Protein AF-A0A6I6WC99-F1 (afdb_monomer_lite)

Secondary structure (DSSP, 8-state):
------------PPPGGGSSGGGSTT-HHHHHHHHHHHHHHTS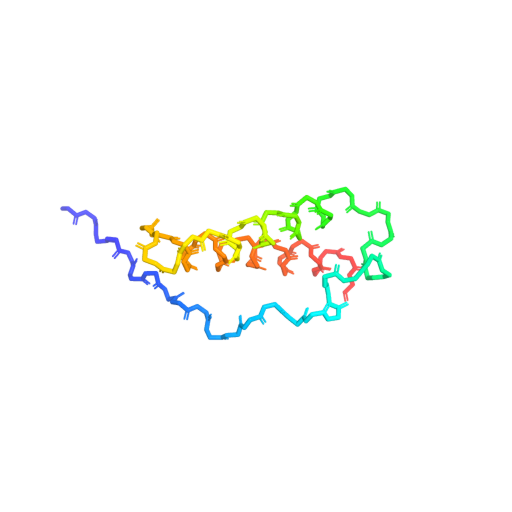-TTSTTHHHHHHHHHHHHHHHHGGG-

Sequence (69 aa):
MRGARPFRVVEGAMPEELLTPDVVTGCTQCEYLSRLYVGYRRMPEDARRRGQLMAFALQLWREHAAEHG

Structure (mmCIF, N/CA/C/O backbone):
data_AF-A0A6I6WC99-F1
#
_entry.id   AF-A0A6I6WC99-F1
#
loop_
_atom_site.group_PDB
_atom_site.id
_atom_site.type_symbol
_atom_site.label_atom_id
_atom_site.label_alt_id
_atom_site.label_comp_id
_atom_site.label_asym_id
_atom_site.label_entity_id
_atom_site.label_seq_id
_atom_site.pdbx_PDB_ins_code
_atom_site.Cartn_x
_atom_site.Cartn_y
_atom_site.Cartn_z
_atom_site.occupancy
_atom_site.B_iso_or_equiv
_atom_site.auth_seq_id
_atom_site.auth_comp_id
_atom_site.auth_asym_id
_atom_site.auth_atom_id
_atom_site.pdbx_PDB_model_num
ATOM 1 N N . MET A 1 1 ? 14.527 15.215 23.577 1.00 38.12 1 MET A N 1
ATOM 2 C CA . MET A 1 1 ? 13.489 14.331 23.001 1.00 38.12 1 MET A CA 1
ATOM 3 C C . MET A 1 1 ? 13.441 14.596 21.502 1.00 38.12 1 MET A C 1
ATOM 5 O O . MET A 1 1 ? 13.192 15.731 21.121 1.00 38.12 1 MET A O 1
ATOM 9 N N . ARG A 1 2 ? 13.822 13.625 20.657 1.00 41.44 2 ARG A N 1
ATOM 10 C CA . ARG A 1 2 ? 13.873 13.805 19.193 1.00 41.44 2 ARG A CA 1
ATOM 11 C C . ARG A 1 2 ? 12.445 13.913 18.653 1.00 41.44 2 ARG A C 1
ATOM 13 O O . ARG A 1 2 ? 11.648 13.006 18.874 1.00 41.44 2 ARG A O 1
ATOM 20 N N . GLY A 1 3 ? 12.135 15.032 17.999 1.00 37.03 3 GLY A N 1
ATOM 21 C CA . GLY A 1 3 ? 10.825 15.309 17.418 1.00 37.03 3 GLY A CA 1
ATOM 22 C C . GLY A 1 3 ? 10.471 14.279 16.353 1.00 37.03 3 GLY A C 1
ATOM 23 O O . GLY A 1 3 ? 11.167 14.154 15.345 1.00 37.03 3 GLY A O 1
ATOM 24 N N . ALA A 1 4 ? 9.394 13.532 16.588 1.00 42.16 4 ALA A N 1
ATOM 25 C CA . ALA A 1 4 ? 8.770 12.722 15.558 1.00 42.16 4 ALA A CA 1
ATOM 26 C C . ALA A 1 4 ? 8.280 13.675 14.462 1.00 42.16 4 ALA A C 1
ATOM 28 O O . ALA A 1 4 ? 7.429 14.529 14.714 1.00 42.16 4 ALA A O 1
ATOM 29 N N . ARG A 1 5 ? 8.862 13.574 13.262 1.00 48.19 5 ARG A N 1
ATOM 30 C CA . ARG A 1 5 ? 8.359 14.290 12.086 1.00 48.19 5 ARG A CA 1
ATOM 31 C C . ARG A 1 5 ? 6.862 13.977 11.940 1.00 48.19 5 ARG A C 1
ATOM 33 O O . ARG A 1 5 ? 6.508 12.799 12.017 1.00 48.19 5 ARG A O 1
ATOM 40 N N . PRO A 1 6 ? 5.986 14.977 11.745 1.00 45.47 6 PRO A N 1
ATOM 41 C CA . PRO A 1 6 ? 4.577 14.709 11.505 1.00 45.47 6 PRO A CA 1
ATOM 42 C C . PRO A 1 6 ? 4.456 13.876 10.227 1.00 45.47 6 PRO A C 1
ATOM 44 O O . PRO A 1 6 ? 4.915 14.282 9.158 1.00 45.47 6 PRO A O 1
ATOM 47 N N . PHE A 1 7 ? 3.895 12.675 10.363 1.00 48.78 7 PHE A N 1
ATOM 48 C CA . PHE A 1 7 ? 3.618 11.787 9.243 1.00 48.78 7 PHE A CA 1
ATOM 49 C C . PHE A 1 7 ? 2.593 12.475 8.343 1.00 48.78 7 PHE A C 1
ATOM 51 O O . PHE A 1 7 ? 1.438 12.655 8.729 1.00 48.78 7 PHE A O 1
ATOM 58 N N . ARG A 1 8 ? 3.038 12.912 7.164 1.00 42.34 8 ARG A N 1
ATOM 59 C CA . ARG A 1 8 ? 2.173 13.527 6.160 1.00 42.34 8 ARG A CA 1
ATOM 60 C C . ARG A 1 8 ? 1.259 12.430 5.621 1.00 42.34 8 ARG A C 1
ATOM 62 O O . ARG A 1 8 ? 1.741 11.470 5.026 1.00 42.34 8 ARG A O 1
ATOM 69 N N . VAL A 1 9 ? -0.041 12.546 5.878 1.00 45.72 9 VAL A N 1
ATOM 70 C CA . VAL A 1 9 ? -1.043 11.718 5.202 1.00 45.72 9 VAL A CA 1
ATOM 71 C C . VAL A 1 9 ? -0.938 12.068 3.723 1.00 45.72 9 VAL A C 1
ATOM 73 O O . VAL A 1 9 ? -1.112 13.225 3.347 1.00 45.72 9 VAL A O 1
ATOM 76 N N . VAL A 1 10 ? -0.540 11.098 2.905 1.00 43.84 10 VAL A N 1
ATOM 77 C CA . VAL A 1 10 ? -0.501 11.268 1.454 1.00 43.84 10 VAL A CA 1
ATOM 78 C C . VAL A 1 10 ? -1.953 11.318 0.990 1.00 43.84 10 VAL A C 1
ATOM 80 O O . VAL A 1 10 ? -2.670 10.325 1.102 1.00 43.84 10 VAL A O 1
ATOM 83 N N . GLU A 1 11 ? -2.401 12.485 0.529 1.00 42.03 11 GLU A N 1
ATOM 84 C CA . GLU A 1 11 ? -3.660 12.598 -0.203 1.00 42.03 11 GLU A CA 1
ATOM 85 C C . GLU A 1 11 ? -3.514 11.836 -1.522 1.00 42.03 11 GLU A C 1
ATOM 87 O O . GLU A 1 11 ? -2.615 12.098 -2.322 1.00 42.03 11 GLU A O 1
ATOM 92 N N . GLY A 1 12 ? -4.371 10.835 -1.703 1.00 53.62 12 GLY A N 1
ATOM 93 C CA . GLY A 1 12 ? -4.377 9.955 -2.863 1.00 53.62 12 GLY A CA 1
ATOM 94 C C . GLY A 1 12 ? -4.615 8.512 -2.443 1.00 53.62 12 GLY A C 1
ATOM 95 O O . GLY A 1 12 ? -3.736 7.863 -1.875 1.00 53.62 12 GLY A O 1
ATOM 96 N N . ALA A 1 13 ? -5.811 8.002 -2.733 1.00 57.06 13 ALA A N 1
ATOM 97 C CA . ALA A 1 13 ? -6.043 6.565 -2.736 1.00 57.06 13 ALA A CA 1
ATOM 98 C C . ALA A 1 13 ? -5.124 5.904 -3.776 1.00 57.06 13 ALA A C 1
ATOM 100 O O . ALA A 1 13 ? -4.725 6.542 -4.753 1.00 57.06 13 ALA A O 1
ATOM 101 N N . MET A 1 14 ? -4.782 4.631 -3.573 1.00 51.56 14 MET A N 1
ATOM 102 C CA . MET A 1 14 ? -4.175 3.856 -4.648 1.00 51.56 14 MET A CA 1
ATOM 103 C C . MET A 1 14 ? -5.210 3.768 -5.779 1.00 51.56 14 MET A C 1
ATOM 105 O O . MET A 1 14 ? -6.338 3.356 -5.489 1.00 51.56 14 MET A O 1
ATOM 109 N N . PRO A 1 15 ? -4.879 4.185 -7.013 1.00 59.00 15 PRO A N 1
ATOM 110 C CA . PRO A 1 15 ? -5.764 4.004 -8.156 1.00 59.00 15 PRO A CA 1
ATOM 111 C C . PRO A 1 15 ? -6.201 2.540 -8.235 1.00 59.00 15 PRO A C 1
ATOM 113 O O . PRO A 1 15 ? -5.364 1.641 -8.113 1.00 59.00 15 PRO A O 1
ATOM 116 N N . GLU A 1 16 ? -7.503 2.282 -8.380 1.00 55.62 16 GLU A N 1
ATOM 117 C CA . GLU A 1 16 ? -8.013 0.904 -8.406 1.00 55.62 16 GLU A CA 1
ATOM 118 C C . GLU A 1 16 ? -7.470 0.120 -9.609 1.00 55.62 16 GLU A C 1
ATOM 120 O O . GLU A 1 16 ? -7.353 -1.099 -9.540 1.00 55.62 16 GLU A O 1
ATOM 125 N N . GLU A 1 17 ? -7.008 0.809 -10.656 1.00 47.62 17 GLU A N 1
ATOM 126 C CA . GLU A 1 17 ? -6.350 0.188 -11.811 1.00 47.62 17 GLU A CA 1
ATOM 127 C C . GLU A 1 17 ? -4.955 -0.393 -11.481 1.00 47.62 17 GLU A C 1
ATOM 129 O O . GLU A 1 17 ? -4.457 -1.266 -12.188 1.00 47.62 17 GLU A O 1
ATOM 134 N N . LEU A 1 18 ? -4.324 0.042 -10.382 1.00 52.69 18 LEU A N 1
ATOM 135 C CA . LEU A 1 18 ? -3.048 -0.502 -9.881 1.00 52.69 18 LEU A CA 1
ATOM 136 C C . LEU A 1 18 ? -3.255 -1.645 -8.870 1.00 52.69 18 LEU A C 1
ATOM 138 O O . LEU A 1 18 ? -2.301 -2.301 -8.448 1.00 52.69 18 LEU A O 1
ATOM 142 N N . LEU A 1 19 ? -4.511 -1.884 -8.468 1.00 53.38 19 LEU A N 1
ATOM 143 C CA . LEU A 1 19 ? -4.931 -3.070 -7.716 1.00 53.38 19 LEU A CA 1
ATOM 144 C C . LEU A 1 19 ? -5.183 -4.275 -8.623 1.00 53.38 19 LEU A C 1
ATOM 146 O O . LEU A 1 19 ? -5.275 -5.399 -8.123 1.00 53.38 19 LEU A O 1
ATOM 150 N N . THR A 1 20 ? -5.314 -4.049 -9.928 1.00 49.47 20 THR A N 1
ATOM 151 C CA . THR A 1 20 ? -5.519 -5.111 -10.905 1.00 49.47 20 THR A CA 1
ATOM 152 C C . THR A 1 20 ? -4.190 -5.733 -11.355 1.00 49.47 20 THR A C 1
ATOM 154 O O . THR A 1 20 ? -3.206 -5.023 -11.563 1.00 49.47 20 THR A O 1
ATOM 157 N N . PRO A 1 21 ? -4.147 -7.072 -11.488 1.00 49.56 21 PRO A N 1
ATOM 158 C CA . PRO A 1 21 ? -2.929 -7.868 -11.666 1.00 49.56 21 PRO A CA 1
ATOM 159 C C . PRO A 1 21 ? -2.115 -7.549 -12.929 1.00 49.56 21 PRO A C 1
ATOM 161 O O . PRO A 1 21 ? -0.947 -7.921 -12.980 1.00 49.56 21 PRO A O 1
ATOM 164 N N . ASP A 1 22 ? -2.671 -6.819 -13.896 1.00 45.81 22 ASP A N 1
ATOM 165 C CA . ASP A 1 22 ? -2.013 -6.522 -15.176 1.00 45.81 22 ASP A CA 1
ATOM 166 C C . ASP A 1 22 ? -0.840 -5.530 -15.060 1.00 45.81 22 ASP A C 1
ATOM 168 O O . ASP A 1 22 ? 0.072 -5.568 -15.878 1.00 45.81 22 ASP A O 1
ATOM 172 N N . VAL A 1 23 ? -0.803 -4.679 -14.024 1.00 51.97 23 VAL A N 1
ATOM 173 C CA . VAL A 1 23 ? 0.364 -3.808 -13.734 1.00 51.97 23 VAL A CA 1
ATOM 174 C C . VAL A 1 23 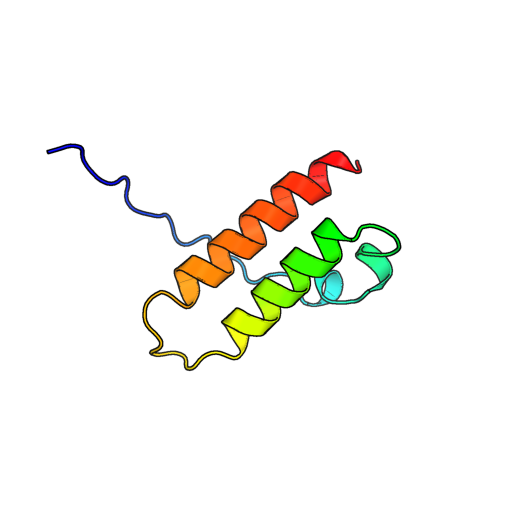? 1.412 -4.536 -12.880 1.00 51.97 23 VAL A C 1
ATOM 176 O O . VAL A 1 23 ? 2.551 -4.100 -12.744 1.00 51.97 23 VAL A O 1
ATOM 179 N N . VAL A 1 24 ? 1.030 -5.675 -12.301 1.00 55.44 24 VAL A N 1
ATOM 180 C CA . VAL A 1 24 ? 1.810 -6.421 -11.309 1.00 55.44 24 VAL A CA 1
ATOM 181 C C . VAL A 1 24 ? 2.415 -7.703 -11.891 1.00 55.44 24 VAL A C 1
ATOM 183 O O . VAL A 1 24 ? 3.110 -8.423 -11.175 1.00 55.44 24 VAL A O 1
ATOM 186 N N . THR A 1 25 ? 2.174 -8.006 -13.173 1.00 57.28 25 THR A N 1
ATOM 187 C CA . THR A 1 25 ? 2.570 -9.268 -13.813 1.00 57.28 25 THR A CA 1
ATOM 188 C C . THR A 1 25 ? 4.071 -9.534 -13.672 1.00 57.28 25 THR A C 1
ATOM 190 O O . THR A 1 25 ? 4.882 -9.029 -14.444 1.00 57.28 25 THR A O 1
ATOM 193 N N . GLY A 1 26 ? 4.429 -10.354 -12.677 1.00 69.12 26 GLY A N 1
ATOM 194 C CA . GLY A 1 26 ? 5.767 -10.909 -12.465 1.00 69.12 26 GLY A CA 1
ATOM 195 C C . GLY A 1 26 ? 6.539 -10.404 -11.241 1.00 69.12 26 GLY A C 1
ATOM 196 O O . GLY A 1 26 ? 7.572 -10.997 -10.929 1.00 69.12 26 GLY A O 1
ATOM 197 N N . CYS A 1 27 ? 6.078 -9.372 -10.520 1.00 83.06 27 CYS A N 1
ATOM 198 C CA . CYS A 1 27 ? 6.815 -8.847 -9.362 1.00 83.06 27 CYS A CA 1
ATOM 199 C C . CYS A 1 27 ? 6.162 -9.195 -8.015 1.00 83.06 27 CYS A C 1
ATOM 201 O O . CYS A 1 27 ? 5.232 -8.531 -7.550 1.00 83.06 27 CYS A O 1
ATOM 203 N N . THR A 1 28 ? 6.737 -10.186 -7.326 1.00 84.12 28 THR A N 1
ATOM 204 C CA . THR A 1 28 ? 6.298 -10.664 -6.003 1.00 84.12 28 THR A CA 1
ATOM 205 C C . THR A 1 28 ? 6.205 -9.549 -4.954 1.00 84.12 28 TH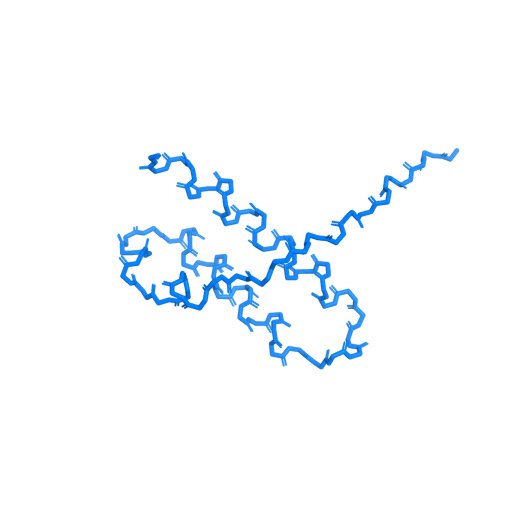R A C 1
ATOM 207 O O . THR A 1 28 ? 5.320 -9.576 -4.097 1.00 84.12 28 THR A O 1
ATOM 210 N N . GLN A 1 29 ? 7.097 -8.555 -4.999 1.00 86.50 29 GLN A N 1
ATOM 211 C CA . GLN A 1 29 ? 7.104 -7.458 -4.030 1.00 86.50 29 GLN A CA 1
ATOM 212 C C . GLN A 1 29 ? 5.988 -6.441 -4.307 1.00 86.50 29 GLN A C 1
ATOM 214 O O . GLN A 1 29 ? 5.293 -6.045 -3.368 1.00 86.50 29 GLN A O 1
ATOM 219 N N . CYS A 1 30 ? 5.746 -6.081 -5.572 1.00 83.75 30 CYS A N 1
ATOM 220 C CA . CYS A 1 30 ? 4.585 -5.270 -5.946 1.00 83.75 30 CYS A CA 1
ATOM 221 C C . CYS A 1 30 ? 3.272 -5.978 -5.567 1.00 83.75 30 CYS A C 1
ATOM 223 O O . CYS A 1 30 ? 2.399 -5.352 -4.966 1.00 83.75 30 CYS A O 1
ATOM 225 N N . GLU A 1 31 ? 3.151 -7.289 -5.823 1.00 83.44 31 GLU A N 1
ATOM 226 C CA . GLU A 1 31 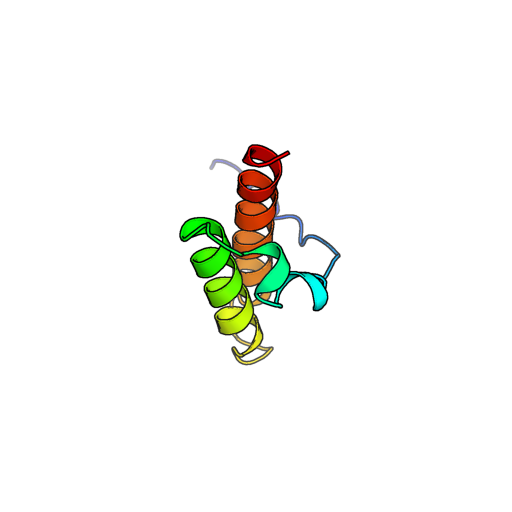? 1.974 -8.081 -5.427 1.00 83.44 31 GLU A CA 1
ATOM 227 C C . GLU A 1 31 ? 1.743 -8.059 -3.915 1.00 83.44 31 GLU A C 1
ATOM 229 O O . GLU A 1 31 ? 0.619 -7.853 -3.445 1.00 83.44 31 GLU A O 1
ATOM 234 N N . TYR A 1 32 ? 2.806 -8.267 -3.138 1.00 87.31 32 TYR A N 1
ATOM 235 C CA . TYR A 1 32 ? 2.741 -8.255 -1.683 1.00 87.31 32 TYR A CA 1
ATOM 236 C C . TYR A 1 32 ? 2.270 -6.897 -1.143 1.00 87.31 32 TYR A C 1
ATOM 238 O O . TYR A 1 32 ? 1.363 -6.841 -0.309 1.00 87.31 32 TYR A O 1
ATOM 246 N N . LEU A 1 33 ? 2.836 -5.798 -1.647 1.00 87.50 33 LEU A N 1
ATOM 247 C CA . LEU A 1 33 ? 2.497 -4.444 -1.205 1.00 87.50 33 LEU A CA 1
ATOM 248 C C . LEU A 1 33 ? 1.062 -4.053 -1.591 1.00 87.50 33 LEU A C 1
ATOM 250 O O . LEU A 1 33 ? 0.346 -3.482 -0.762 1.00 87.50 33 LEU A O 1
ATOM 254 N N . SER A 1 34 ? 0.590 -4.454 -2.777 1.00 84.75 34 SER A N 1
ATOM 255 C CA . SER A 1 34 ? -0.816 -4.291 -3.170 1.00 84.75 34 SER A CA 1
ATOM 256 C C . SER A 1 34 ? -1.757 -5.060 -2.235 1.00 84.75 34 SER A C 1
ATOM 258 O O . SER A 1 34 ? -2.768 -4.515 -1.784 1.00 84.75 34 SER A O 1
ATOM 260 N N . ARG A 1 35 ? -1.415 -6.302 -1.857 1.00 85.31 35 ARG A N 1
ATOM 261 C CA . ARG A 1 35 ? -2.203 -7.093 -0.890 1.00 85.31 35 ARG A CA 1
ATOM 262 C C . ARG A 1 35 ? -2.237 -6.451 0.497 1.00 85.31 35 ARG A C 1
ATOM 264 O O . ARG A 1 35 ? -3.303 -6.435 1.114 1.00 85.31 35 ARG A O 1
ATOM 271 N N . LEU A 1 36 ? -1.121 -5.895 0.977 1.00 89.56 36 LEU A N 1
ATOM 272 C CA . LEU A 1 36 ? -1.087 -5.152 2.242 1.00 89.56 36 LEU A CA 1
ATOM 273 C C . LEU A 1 36 ? -2.017 -3.939 2.203 1.00 89.56 36 LEU A C 1
ATOM 275 O O . LEU A 1 36 ? -2.831 -3.769 3.110 1.00 89.56 36 LEU A O 1
ATOM 279 N N . TYR A 1 37 ? -1.954 -3.138 1.137 1.00 87.69 37 TYR A N 1
ATOM 280 C CA . TYR A 1 37 ? -2.829 -1.980 0.970 1.00 87.69 37 TYR A CA 1
ATOM 281 C C . TYR A 1 37 ? -4.316 -2.371 1.012 1.00 87.69 37 TYR A C 1
ATOM 283 O O . TYR A 1 37 ? -5.093 -1.768 1.758 1.00 87.69 37 TYR A O 1
ATOM 291 N N . VAL A 1 38 ? -4.715 -3.423 0.282 1.00 85.25 38 VAL A N 1
ATOM 292 C CA . VAL A 1 38 ? -6.092 -3.959 0.311 1.00 85.25 38 VAL A CA 1
ATOM 293 C C . VAL A 1 38 ? -6.476 -4.443 1.705 1.00 85.25 38 VAL A C 1
ATOM 295 O O . VAL A 1 38 ? -7.580 -4.155 2.173 1.00 85.25 38 VAL A O 1
ATOM 298 N N . GLY A 1 39 ? -5.576 -5.161 2.379 1.00 88.00 39 GLY A N 1
ATOM 299 C CA . GLY A 1 39 ? -5.779 -5.623 3.748 1.00 88.00 39 GLY A CA 1
ATOM 300 C C . GLY A 1 39 ? -6.063 -4.464 4.703 1.00 88.00 39 GLY A C 1
ATOM 301 O O . GLY A 1 39 ? -7.048 -4.501 5.437 1.00 88.00 39 GLY A O 1
ATOM 302 N N . TYR A 1 40 ? -5.269 -3.393 4.634 1.00 90.62 40 TYR A N 1
ATOM 303 C CA . TYR A 1 40 ? -5.468 -2.199 5.457 1.00 90.62 40 TYR A CA 1
ATOM 304 C C . TYR A 1 40 ? -6.743 -1.429 5.090 1.00 90.62 40 TYR A C 1
ATOM 306 O O . TYR A 1 40 ? -7.440 -0.946 5.982 1.00 90.62 40 TYR A O 1
ATOM 314 N N . ARG A 1 41 ? -7.115 -1.364 3.803 1.00 85.44 41 ARG A N 1
ATOM 315 C CA . ARG A 1 41 ? -8.374 -0.735 3.357 1.00 85.44 41 ARG A CA 1
ATOM 316 C C . ARG A 1 41 ? -9.603 -1.417 3.967 1.00 85.44 41 ARG A C 1
ATOM 318 O O . ARG A 1 41 ? -10.557 -0.714 4.300 1.00 85.44 41 ARG A O 1
ATOM 325 N N . ARG A 1 42 ? -9.559 -2.746 4.137 1.00 87.06 42 ARG A N 1
ATOM 326 C CA . ARG A 1 42 ? -10.628 -3.572 4.736 1.00 87.06 42 ARG A CA 1
ATOM 327 C C . ARG A 1 42 ? -10.720 -3.471 6.261 1.00 87.06 42 ARG A C 1
ATOM 329 O O . ARG A 1 42 ? -11.702 -3.944 6.825 1.00 87.06 42 ARG A O 1
ATOM 336 N N . MET A 1 43 ? -9.721 -2.895 6.932 1.00 87.88 43 MET A N 1
ATOM 337 C CA . MET A 1 43 ? -9.818 -2.636 8.370 1.00 87.88 43 MET A CA 1
ATOM 338 C C . MET A 1 43 ? -10.936 -1.615 8.657 1.00 87.88 43 MET A C 1
ATOM 340 O O . MET A 1 43 ? -11.175 -0.745 7.813 1.00 87.88 43 MET A O 1
ATOM 344 N N . PRO A 1 44 ? -11.577 -1.679 9.841 1.00 90.19 44 PRO A N 1
ATOM 345 C CA . PRO A 1 44 ? -12.557 -0.684 10.275 1.00 90.19 44 PRO A CA 1
ATOM 346 C C . PRO A 1 44 ? -12.023 0.745 10.161 1.00 90.19 44 PRO A C 1
ATOM 348 O O . PRO A 1 44 ? -10.832 0.986 10.364 1.00 90.19 44 PRO A O 1
ATOM 351 N N . GLU A 1 45 ? -12.886 1.705 9.838 1.00 84.38 45 GLU A N 1
ATOM 352 C CA . GLU A 1 45 ? -12.445 3.080 9.578 1.00 84.38 45 GLU A CA 1
ATOM 353 C C . GLU A 1 45 ? -11.841 3.769 10.804 1.00 84.38 45 GLU A C 1
ATOM 355 O O . GLU A 1 45 ? -10.920 4.574 10.669 1.00 84.38 45 GLU A O 1
ATOM 360 N N . ASP A 1 46 ? -12.310 3.391 11.990 1.00 89.06 46 ASP A N 1
ATOM 361 C CA . ASP A 1 46 ? -11.836 3.835 13.297 1.00 89.06 46 ASP A CA 1
ATOM 362 C C . ASP A 1 46 ? -10.594 3.070 13.784 1.00 89.06 46 ASP A C 1
ATOM 364 O O . ASP A 1 46 ? -10.006 3.416 14.815 1.00 89.06 46 ASP A O 1
ATOM 368 N N . ALA A 1 47 ? -10.148 2.049 13.043 1.00 90.69 47 ALA A N 1
ATOM 369 C CA . ALA A 1 47 ? -8.984 1.273 13.420 1.00 90.69 47 ALA A CA 1
ATOM 370 C C . ALA A 1 47 ? -7.745 2.172 13.487 1.00 90.69 47 ALA A C 1
ATOM 372 O O . ALA A 1 47 ? -7.326 2.828 12.523 1.00 90.69 47 ALA A O 1
ATOM 373 N N . ARG A 1 48 ? -7.118 2.175 14.666 1.00 89.31 48 ARG A N 1
ATOM 374 C CA . ARG A 1 48 ? -5.946 2.999 14.945 1.00 89.31 48 ARG A CA 1
ATOM 375 C C . ARG A 1 48 ? -4.871 2.746 13.886 1.00 89.31 48 ARG A C 1
ATOM 377 O O . ARG A 1 48 ? -4.470 1.610 13.658 1.00 89.31 48 ARG A O 1
ATOM 384 N N . ARG A 1 49 ? -4.347 3.825 13.299 1.00 88.75 49 ARG A N 1
ATOM 385 C CA . ARG A 1 49 ? -3.285 3.801 12.275 1.00 88.75 49 ARG A CA 1
ATOM 386 C C . ARG A 1 49 ? -3.679 3.207 10.915 1.00 88.75 49 ARG A C 1
ATOM 388 O O . ARG A 1 49 ? -2.792 3.112 10.075 1.00 88.75 49 ARG A O 1
ATOM 395 N N . ARG A 1 50 ? -4.953 2.889 10.636 1.00 89.44 50 ARG A N 1
ATOM 396 C CA . ARG A 1 50 ? -5.402 2.408 9.309 1.00 89.44 50 ARG A CA 1
ATOM 397 C C . ARG A 1 50 ? -4.843 3.255 8.164 1.00 89.44 50 ARG A C 1
ATOM 399 O O . ARG A 1 50 ? -4.132 2.742 7.306 1.00 89.44 50 ARG A O 1
ATOM 406 N N . GLY A 1 51 ? -5.079 4.568 8.209 1.00 86.75 51 GLY A N 1
ATOM 407 C CA . GLY A 1 51 ? -4.580 5.495 7.188 1.00 86.75 51 GLY A CA 1
ATOM 408 C C . GLY A 1 51 ? -3.049 5.535 7.089 1.00 86.75 51 GLY A C 1
ATOM 409 O O . GLY A 1 51 ? -2.512 5.637 5.992 1.00 86.75 51 GLY A O 1
ATOM 410 N N . GLN A 1 52 ? -2.334 5.384 8.211 1.00 89.50 52 GLN A N 1
ATOM 411 C CA . GLN A 1 52 ? -0.864 5.349 8.226 1.00 89.50 52 GLN A CA 1
ATOM 412 C C . GLN A 1 52 ? -0.324 4.081 7.557 1.00 89.50 52 GLN A C 1
ATOM 414 O O . GLN A 1 52 ? 0.630 4.156 6.792 1.00 89.50 52 GLN A O 1
ATOM 419 N N . LEU A 1 53 ? -0.945 2.931 7.821 1.00 91.00 53 LEU A N 1
ATOM 420 C CA . LEU A 1 53 ? -0.574 1.651 7.219 1.00 91.00 53 LEU A CA 1
ATOM 421 C C . LEU A 1 53 ? -0.869 1.635 5.715 1.00 91.00 53 LEU A C 1
ATOM 423 O O . LEU A 1 53 ? -0.029 1.198 4.931 1.00 91.00 53 LEU A O 1
ATOM 427 N N . MET A 1 54 ? -2.017 2.181 5.303 1.00 90.50 54 MET A N 1
ATOM 428 C CA . MET A 1 54 ? -2.350 2.362 3.887 1.00 90.50 54 MET A CA 1
ATOM 429 C C . MET A 1 54 ? -1.330 3.260 3.179 1.00 90.50 54 MET A C 1
ATOM 431 O O . MET A 1 54 ? -0.800 2.874 2.140 1.00 90.50 54 MET A O 1
ATOM 435 N N . ALA A 1 55 ? -1.017 4.429 3.749 1.00 87.06 55 ALA A N 1
ATOM 436 C CA . ALA A 1 55 ? -0.032 5.346 3.178 1.00 87.06 55 ALA A CA 1
ATOM 437 C C . ALA A 1 55 ? 1.367 4.714 3.100 1.00 87.06 55 ALA A C 1
ATOM 439 O O . ALA A 1 55 ? 2.064 4.894 2.107 1.00 87.06 55 ALA A O 1
ATOM 440 N N . PHE A 1 56 ? 1.757 3.938 4.114 1.00 90.25 56 PHE A N 1
ATOM 441 C CA . PHE A 1 56 ? 3.029 3.221 4.140 1.00 90.25 56 PHE A CA 1
ATOM 442 C C . PHE A 1 56 ? 3.128 2.166 3.032 1.00 90.25 56 PHE 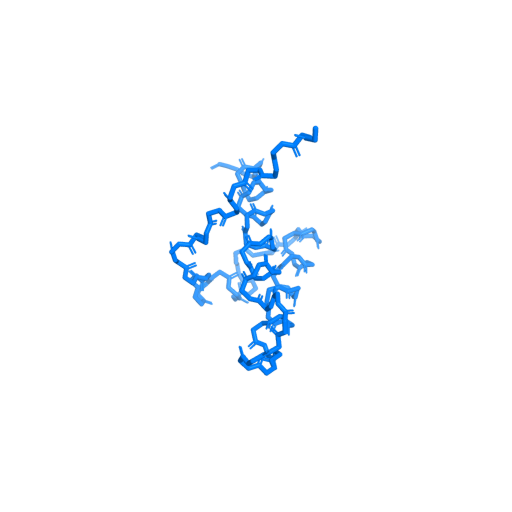A C 1
ATOM 444 O O . PHE A 1 56 ? 4.091 2.178 2.270 1.00 90.25 56 PHE A O 1
ATOM 451 N N . ALA A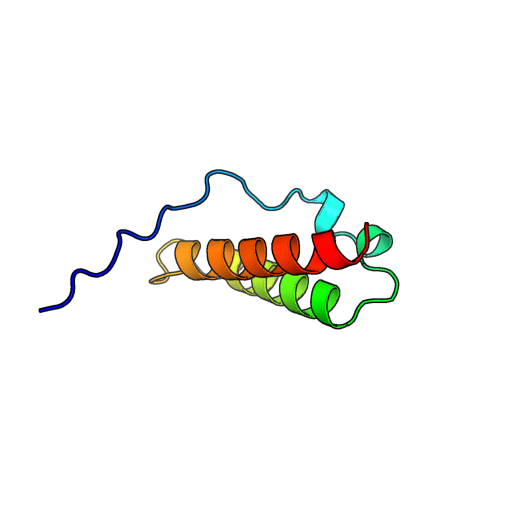 1 57 ? 2.123 1.294 2.897 1.00 90.19 57 ALA A N 1
ATOM 452 C CA . ALA A 1 57 ? 2.100 0.284 1.837 1.00 90.19 57 ALA A CA 1
ATOM 453 C C . ALA A 1 57 ? 2.120 0.922 0.441 1.00 90.19 57 ALA A C 1
ATOM 455 O O . ALA A 1 57 ? 2.858 0.467 -0.429 1.00 90.19 57 ALA A O 1
ATOM 456 N N . LEU A 1 58 ? 1.359 2.004 0.248 1.00 85.81 58 LEU A N 1
ATOM 457 C CA . LEU A 1 58 ? 1.318 2.735 -1.017 1.00 85.81 58 LEU A CA 1
ATOM 458 C C . LEU A 1 58 ? 2.658 3.402 -1.350 1.00 85.81 58 LEU A C 1
ATOM 460 O O . LEU A 1 58 ? 3.090 3.364 -2.498 1.00 85.81 58 LEU A O 1
ATOM 464 N N . GLN A 1 59 ? 3.318 4.012 -0.363 1.00 88.12 59 GLN A N 1
ATOM 465 C CA . GLN A 1 59 ? 4.619 4.645 -0.567 1.00 88.12 59 GLN A CA 1
ATOM 466 C C . GLN A 1 59 ? 5.675 3.612 -0.975 1.00 88.12 59 GLN A C 1
ATOM 468 O O . GLN A 1 59 ? 6.346 3.811 -1.983 1.00 88.12 59 GLN A O 1
ATOM 473 N N . LEU A 1 60 ? 5.759 2.488 -0.256 1.00 89.62 60 LEU A N 1
ATOM 474 C CA . LEU A 1 60 ? 6.669 1.394 -0.603 1.00 89.62 60 LEU A CA 1
ATOM 475 C C . LEU A 1 60 ? 6.380 0.821 -1.990 1.00 89.62 60 LEU A C 1
ATOM 477 O O . LEU A 1 60 ? 7.304 0.489 -2.727 1.00 89.62 60 LEU A O 1
ATOM 481 N N . TRP A 1 61 ? 5.099 0.700 -2.349 1.00 86.81 61 TRP A N 1
ATOM 482 C CA . TRP A 1 61 ? 4.713 0.221 -3.670 1.00 86.81 61 TRP A CA 1
ATOM 483 C C . TRP A 1 61 ? 5.212 1.172 -4.757 1.00 86.81 61 TRP A C 1
ATOM 485 O O . TRP A 1 61 ? 5.818 0.713 -5.713 1.00 86.81 61 TRP A O 1
ATOM 495 N N . ARG A 1 62 ? 5.027 2.490 -4.592 1.00 83.56 62 ARG A N 1
ATOM 496 C CA . ARG A 1 62 ? 5.490 3.501 -5.559 1.00 83.56 62 ARG A CA 1
ATOM 497 C C . ARG A 1 62 ? 7.008 3.518 -5.699 1.00 83.56 62 ARG A C 1
ATOM 499 O O . ARG A 1 62 ? 7.504 3.612 -6.815 1.00 83.56 62 ARG A O 1
ATOM 506 N N . GLU A 1 63 ? 7.724 3.437 -4.579 1.00 87.44 63 GLU A N 1
ATOM 507 C CA . GLU A 1 63 ? 9.189 3.386 -4.565 1.00 87.44 63 GLU A CA 1
ATOM 508 C C . GLU A 1 63 ? 9.700 2.172 -5.338 1.00 87.44 63 GLU A C 1
ATOM 510 O O . GLU A 1 63 ? 10.552 2.320 -6.204 1.00 87.44 63 GLU A O 1
ATOM 515 N N . HIS A 1 64 ? 9.123 0.996 -5.087 1.00 86.62 64 HIS A N 1
ATOM 516 C CA . HIS A 1 64 ? 9.527 -0.216 -5.786 1.00 86.62 64 HIS A CA 1
ATOM 517 C C . HIS A 1 64 ? 9.051 -0.246 -7.246 1.00 86.62 64 HIS A C 1
ATOM 519 O O . HIS A 1 64 ? 9.781 -0.703 -8.115 1.00 86.62 64 HIS A O 1
ATOM 525 N N . ALA A 1 65 ? 7.859 0.279 -7.546 1.00 81.75 65 ALA A N 1
ATOM 526 C CA . ALA A 1 65 ? 7.339 0.401 -8.908 1.00 81.75 65 ALA A CA 1
ATOM 527 C C . ALA A 1 65 ? 8.275 1.232 -9.807 1.00 81.75 65 ALA A C 1
ATOM 529 O O . ALA A 1 65 ? 8.495 0.866 -10.957 1.00 81.75 65 ALA A O 1
ATOM 530 N N . ALA A 1 66 ? 8.867 2.303 -9.268 1.00 82.44 66 ALA A N 1
ATOM 531 C CA . ALA A 1 66 ? 9.833 3.144 -9.975 1.00 82.44 66 ALA A CA 1
ATOM 532 C C . ALA A 1 66 ? 11.166 2.437 -10.295 1.00 82.44 66 ALA A C 1
ATOM 534 O O . ALA A 1 66 ? 11.921 2.916 -11.130 1.00 82.44 66 ALA A O 1
ATOM 535 N N . GLU A 1 67 ? 11.478 1.299 -9.666 1.00 82.06 67 GLU A N 1
ATOM 536 C CA . GLU A 1 67 ? 12.649 0.489 -10.042 1.00 82.06 67 GLU A CA 1
ATOM 537 C C . GLU A 1 67 ? 12.424 -0.275 -11.360 1.00 82.06 67 GLU A C 1
ATOM 539 O O . GLU A 1 67 ? 13.387 -0.743 -11.968 1.00 82.06 67 GLU A O 1
ATOM 544 N N . HIS A 1 68 ? 11.169 -0.395 -11.813 1.00 73.44 68 HIS A N 1
ATOM 545 C CA . HIS A 1 68 ? 10.800 -1.120 -13.033 1.00 73.44 68 HIS A CA 1
ATOM 546 C C . HIS A 1 68 ? 10.746 -0.235 -14.295 1.00 73.44 68 HIS A C 1
ATOM 548 O O . HIS A 1 68 ? 10.644 -0.794 -15.388 1.00 73.44 68 HIS A O 1
ATOM 554 N N . GLY A 1 69 ? 10.826 1.104 -14.191 1.00 56.91 69 GLY A N 1
ATOM 555 C CA . GLY A 1 69 ? 10.759 2.024 -15.345 1.00 56.91 69 GLY A CA 1
ATOM 556 C C . GLY A 1 69 ? 10.466 3.474 -14.987 1.00 56.91 69 GLY A C 1
ATOM 557 O O . GLY A 1 69 ? 9.530 4.039 -15.596 1.00 56.91 69 GLY A O 1
#

Radius of gyration: 13.3 Å; chains: 1; bounding box: 26×26×38 Å

pLDDT: mean 72.22, std 18.79, range [37.03, 91.0]

Foldseek 3Di:
DDDDDPDDQDPDQDPVVLLDCPLVPPPPLLPVLSVQLVVLVPPDPPPPCSSVSNSVSVVSNVVVSVVVD